Protein AF-A0A138AEH0-F1 (afdb_monomer_lite)

pLDDT: mean 82.96, std 14.95, range [43.56, 98.25]

Sequence (164 aa):
MAYVIQFERGGWLGKDKWWVGHYAPDGEWIVHSCNFSQEEAEDEVNLLNGGNAAAIRQQAQAQATDHLAAETARAAAAEREAANLAEQQRLLAEQAHRQERERAAWLAAQEADRRRAQEQAAEQLRLYPPTETKAVGGVAAWDGSIAFHLSNGEMVLLSVKEIS

Radius of gyration: 56.36 Å; chains: 1; bounding box: 140×30×114 Å

Secondary structure (DSSP, 8-state):
---EEEEE---TTPPPEEEEEEE-TTS-EEEEEEEE-HHHHHHHHHHHTTS-HHHHHHHHHHHHHHHHHHHHHHHHHHHHHHHHHHHHHHHHHHHHHHHHHHHHHHHHHHHHHHHHHHHHHHHHHHHS--S-------GGG--EEEEEEPTTS-EEEEEE----

Organism: NCBI:txid239498

Foldseek 3Di:
DQKDKDWDPQDPPGHIKIWIFDADPVRDTDTDDMRDDPVVNVQVSCVVRPVCPVVVVVVVVVVVVVVVVVVVVVVVVVVVVVVVVVVVVVVVVVVVVVVVVVVVVVVVVVVVVVVVVVVVVVVCCVVCPDPDPPPPDDPQPDQDWDWDQDPVRDIDTDTDDHDD

Structure (mmCIF, N/CA/C/O backbone):
data_AF-A0A138AEH0-F1
#
_entry.id   AF-A0A138AEH0-F1
#
loop_
_atom_site.group_PDB
_atom_site.id
_atom_site.type_symbol
_atom_site.label_atom_id
_atom_site.label_alt_id
_atom_site.label_comp_id
_atom_site.label_asym_id
_atom_site.label_entity_id
_atom_site.label_seq_id
_atom_site.pdbx_PDB_ins_code
_atom_site.Cartn_x
_atom_site.Cartn_y
_atom_site.Cartn_z
_atom_site.occupancy
_atom_site.B_iso_or_equiv
_atom_site.auth_seq_id
_atom_site.auth_comp_id
_atom_site.auth_asym_id
_atom_site.auth_atom_id
_atom_site.pdbx_PDB_model_num
ATOM 1 N N . MET A 1 1 ? 23.553 -8.774 -45.724 1.00 72.56 1 MET A N 1
ATOM 2 C CA . MET A 1 1 ? 24.998 -8.501 -45.879 1.00 72.56 1 MET A CA 1
ATOM 3 C C . MET A 1 1 ? 25.358 -7.485 -44.814 1.00 72.56 1 MET A C 1
ATOM 5 O O . MET A 1 1 ? 24.605 -6.532 -44.676 1.00 72.56 1 MET A O 1
ATOM 9 N N . ALA A 1 2 ? 26.389 -7.739 -44.008 1.00 85.00 2 ALA A N 1
ATOM 10 C CA . ALA A 1 2 ? 26.825 -6.809 -42.968 1.00 85.00 2 ALA A CA 1
ATOM 11 C C . ALA A 1 2 ? 27.986 -5.979 -43.514 1.00 85.00 2 ALA A C 1
ATOM 13 O O . ALA A 1 2 ? 28.978 -6.547 -43.975 1.00 85.00 2 ALA A O 1
ATOM 14 N N . TYR A 1 3 ? 27.838 -4.660 -43.483 1.00 89.69 3 TYR A N 1
ATOM 15 C CA . TYR A 1 3 ? 28.905 -3.737 -43.831 1.00 89.69 3 TYR A CA 1
ATOM 16 C C . TYR A 1 3 ? 29.876 -3.614 -42.660 1.00 89.69 3 TYR A C 1
ATOM 18 O O . TYR A 1 3 ? 29.471 -3.628 -41.496 1.00 89.69 3 TYR A O 1
ATOM 26 N N . VAL A 1 4 ? 31.162 -3.521 -42.967 1.00 89.94 4 VAL A N 1
ATOM 27 C CA . VAL A 1 4 ? 32.253 -3.387 -42.000 1.00 89.94 4 VAL A CA 1
ATOM 28 C C . VAL A 1 4 ? 33.264 -2.359 -42.500 1.00 89.94 4 VAL A C 1
ATOM 30 O O . VAL A 1 4 ? 33.242 -1.963 -43.667 1.00 89.94 4 VAL A O 1
ATOM 33 N N . ILE A 1 5 ? 34.139 -1.921 -41.597 1.00 92.38 5 ILE A N 1
ATOM 34 C CA . ILE A 1 5 ? 35.164 -0.917 -41.874 1.00 92.38 5 ILE A CA 1
ATOM 35 C C . ILE A 1 5 ? 36.510 -1.610 -42.094 1.00 92.38 5 ILE A C 1
ATOM 37 O O . ILE A 1 5 ? 36.895 -2.485 -41.316 1.00 92.38 5 ILE A O 1
ATOM 41 N N . GLN A 1 6 ? 37.249 -1.179 -43.113 1.00 92.00 6 GLN A N 1
ATOM 42 C CA . GLN A 1 6 ? 38.644 -1.541 -43.330 1.00 92.00 6 GLN A CA 1
ATOM 43 C C . GLN A 1 6 ? 39.535 -0.296 -43.277 1.00 92.00 6 GLN A C 1
ATOM 45 O O . GLN A 1 6 ? 39.216 0.750 -43.842 1.00 92.00 6 GLN A O 1
ATOM 50 N N . PHE A 1 7 ? 40.667 -0.422 -42.588 1.00 89.31 7 PHE A N 1
ATOM 51 C CA . PHE A 1 7 ? 41.670 0.629 -42.453 1.00 89.31 7 PHE A CA 1
ATOM 52 C C . PHE A 1 7 ? 42.827 0.400 -43.424 1.00 89.31 7 PHE A C 1
ATOM 54 O O . PHE A 1 7 ? 43.405 -0.688 -43.463 1.00 89.31 7 PHE A O 1
ATOM 61 N N . GLU A 1 8 ? 43.208 1.445 -44.151 1.00 84.94 8 GLU A N 1
ATOM 62 C CA . GLU A 1 8 ? 44.419 1.477 -44.961 1.00 84.94 8 GLU A CA 1
ATOM 63 C C . GLU A 1 8 ? 45.309 2.631 -44.494 1.00 84.94 8 GLU A C 1
ATOM 65 O O . GLU A 1 8 ? 44.936 3.807 -44.552 1.00 84.94 8 GLU A O 1
ATOM 70 N N . ARG A 1 9 ? 46.509 2.285 -44.023 1.00 79.69 9 ARG A N 1
ATOM 71 C CA . ARG A 1 9 ? 47.470 3.274 -43.541 1.00 79.69 9 ARG A CA 1
ATOM 72 C C . ARG A 1 9 ? 48.044 4.070 -44.709 1.00 79.69 9 ARG A C 1
ATOM 74 O O . ARG A 1 9 ? 48.557 3.493 -45.669 1.00 79.69 9 ARG A O 1
ATOM 81 N N . GLY A 1 10 ? 48.034 5.392 -44.589 1.00 75.88 10 GLY A N 1
ATOM 82 C CA . GLY A 1 10 ? 48.684 6.275 -45.544 1.00 75.88 10 GLY A CA 1
ATOM 83 C C . GLY A 1 10 ? 50.204 6.100 -45.518 1.00 75.88 10 GLY A C 1
ATOM 84 O O . GLY A 1 10 ? 50.820 5.997 -44.455 1.00 75.88 10 GLY A O 1
ATOM 85 N N . GLY A 1 11 ? 50.830 6.052 -46.697 1.00 75.62 11 GLY A N 1
ATOM 86 C CA . GLY A 1 11 ? 52.291 6.109 -46.821 1.00 75.62 11 GLY A CA 1
ATOM 87 C C . GLY A 1 11 ? 52.862 7.467 -46.384 1.00 75.62 11 GLY A C 1
ATOM 88 O O . GLY A 1 11 ? 52.133 8.354 -45.960 1.00 75.62 11 GLY A O 1
ATOM 89 N N . TRP A 1 12 ? 54.171 7.678 -46.554 1.00 65.06 12 TRP A N 1
ATOM 90 C CA . TRP A 1 12 ? 54.890 8.871 -46.058 1.00 65.06 12 TRP A CA 1
ATOM 91 C C . TRP A 1 12 ? 54.305 10.236 -46.498 1.00 65.06 12 TRP A C 1
ATOM 93 O O . TRP A 1 12 ? 54.517 11.240 -45.824 1.00 65.06 12 TRP A O 1
ATOM 103 N N . LEU A 1 13 ? 53.541 10.274 -47.597 1.00 61.31 13 LEU A N 1
ATOM 104 C CA . LEU A 1 13 ? 52.849 11.464 -48.121 1.00 61.31 13 LEU A CA 1
ATOM 105 C C . LEU A 1 13 ? 51.314 11.314 -48.169 1.00 61.31 13 LEU A C 1
ATOM 107 O O . LEU A 1 13 ? 50.621 12.206 -48.656 1.00 61.31 13 LEU A O 1
ATOM 111 N N . GLY A 1 14 ? 50.774 10.180 -47.719 1.00 68.25 14 GLY A N 1
ATOM 112 C CA . GLY A 1 14 ? 49.350 9.859 -47.782 1.00 68.25 14 GLY A CA 1
ATOM 113 C C . GLY A 1 14 ? 48.674 10.019 -46.425 1.00 68.25 14 GLY A C 1
ATOM 114 O O . GLY A 1 14 ? 49.263 9.716 -45.394 1.00 68.25 14 GLY A O 1
ATOM 115 N N . LYS A 1 15 ? 47.417 10.470 -46.425 1.00 75.00 15 LYS A N 1
ATOM 116 C CA . LYS A 1 15 ? 46.561 10.387 -45.236 1.00 75.00 15 LYS A CA 1
ATOM 117 C C . LYS A 1 15 ? 46.081 8.950 -45.050 1.00 75.00 15 LYS A C 1
ATOM 119 O O . LYS A 1 15 ? 45.919 8.233 -46.037 1.00 75.00 15 LYS A O 1
ATOM 124 N N . ASP A 1 16 ? 45.842 8.569 -43.802 1.00 83.31 16 ASP A N 1
ATOM 125 C CA . ASP A 1 16 ? 45.124 7.342 -43.472 1.00 83.31 16 ASP A CA 1
ATOM 126 C C . ASP A 1 16 ? 43.723 7.361 -44.090 1.00 83.31 16 ASP A C 1
ATOM 128 O O . ASP A 1 16 ? 43.088 8.417 -44.175 1.00 83.31 16 ASP A O 1
ATOM 132 N N . LYS A 1 17 ? 43.263 6.197 -44.551 1.00 83.62 17 LYS A N 1
ATOM 133 C CA . LYS A 1 17 ? 41.991 6.051 -45.257 1.00 83.62 17 LYS A CA 1
ATOM 134 C C . LYS A 1 17 ? 41.152 4.965 -44.617 1.00 83.62 17 LYS A C 1
ATOM 136 O O . LYS A 1 17 ? 41.625 3.850 -44.390 1.00 83.62 17 LYS A O 1
ATOM 141 N N . TRP A 1 18 ? 39.885 5.285 -44.409 1.00 89.31 18 TRP A N 1
ATOM 142 C CA . TRP A 1 18 ? 38.884 4.329 -43.976 1.00 89.31 18 TRP A CA 1
ATOM 143 C C . TRP A 1 18 ? 37.966 3.986 -45.149 1.00 89.31 18 TRP A C 1
ATOM 145 O O . TRP A 1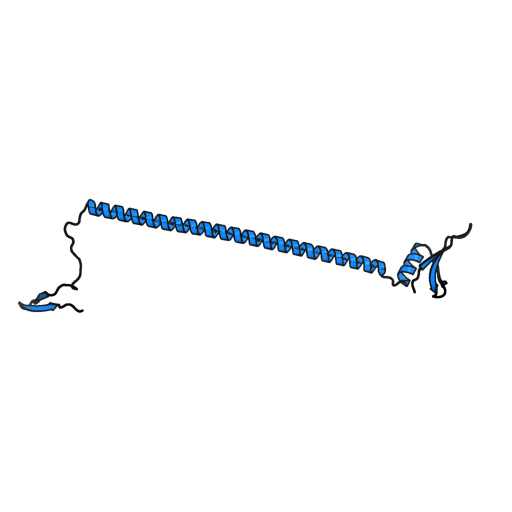 18 ? 37.571 4.852 -45.940 1.00 89.31 18 TRP A O 1
ATOM 155 N N . TRP A 1 19 ? 37.690 2.694 -45.285 1.00 91.12 19 TRP A N 1
ATOM 156 C CA . TRP A 1 19 ? 36.902 2.098 -46.355 1.00 91.12 19 TRP A CA 1
ATOM 157 C C . TRP A 1 19 ? 35.716 1.366 -45.742 1.00 91.12 19 TRP A C 1
ATOM 159 O O . TRP A 1 19 ? 35.868 0.676 -44.736 1.00 91.12 19 TRP A O 1
ATOM 169 N N . VAL A 1 20 ? 34.551 1.481 -46.367 1.00 91.69 20 VAL A N 1
ATOM 170 C CA . VAL A 1 20 ? 33.335 0.777 -45.963 1.00 91.69 20 VAL A CA 1
ATOM 171 C C . VAL A 1 20 ? 32.975 -0.214 -47.057 1.00 91.69 20 VAL A C 1
ATOM 173 O O . VAL A 1 20 ? 33.012 0.112 -48.244 1.00 91.69 20 VAL A O 1
ATOM 176 N N . GLY A 1 21 ? 32.650 -1.444 -46.679 1.00 93.19 21 GLY A N 1
ATOM 177 C CA . GLY A 1 21 ? 32.363 -2.515 -47.630 1.00 93.19 21 GLY A CA 1
ATOM 178 C C . GLY A 1 21 ? 31.826 -3.761 -46.947 1.00 93.19 21 GLY A C 1
ATOM 179 O O . GLY A 1 21 ? 31.522 -3.744 -45.756 1.00 93.19 21 GLY A O 1
ATOM 180 N N . HIS A 1 22 ? 31.683 -4.844 -47.698 1.00 93.25 22 HIS A N 1
ATOM 181 C CA . HIS A 1 22 ? 31.247 -6.135 -47.171 1.00 93.25 22 HIS A CA 1
ATOM 182 C C . HIS A 1 22 ? 31.981 -7.276 -47.875 1.00 93.25 22 HIS A C 1
ATOM 184 O O . HIS A 1 22 ? 32.510 -7.109 -48.971 1.00 93.25 22 HIS A O 1
ATOM 190 N N . TYR A 1 23 ? 31.983 -8.451 -47.250 1.00 92.75 23 TYR A N 1
ATOM 191 C CA . TYR A 1 23 ? 32.488 -9.667 -47.878 1.00 92.75 23 TYR A CA 1
ATOM 192 C C . TYR A 1 23 ? 31.368 -10.374 -48.640 1.00 92.75 23 TYR A C 1
ATOM 194 O O . TYR A 1 23 ? 30.282 -10.604 -48.093 1.00 92.75 23 TYR A O 1
ATOM 202 N N . ALA A 1 24 ? 31.635 -10.720 -49.895 1.00 91.12 24 ALA A N 1
ATOM 203 C CA . ALA A 1 24 ? 30.793 -11.619 -50.666 1.00 91.12 24 ALA A CA 1
ATOM 204 C C . ALA A 1 24 ? 30.870 -13.058 -50.109 1.00 91.12 24 ALA A C 1
ATOM 206 O O . ALA A 1 24 ? 31.777 -13.382 -49.337 1.00 91.12 24 ALA A O 1
ATOM 207 N N . PRO A 1 25 ? 29.914 -13.947 -50.449 1.00 89.12 25 PRO A N 1
ATOM 208 C CA . PRO A 1 25 ? 29.900 -15.325 -49.943 1.00 89.12 25 PRO A CA 1
ATOM 209 C C . PRO A 1 25 ? 31.145 -16.156 -50.295 1.00 89.12 25 PRO A C 1
ATOM 211 O O . PRO A 1 25 ? 31.425 -17.145 -49.624 1.00 89.12 25 PRO A O 1
ATOM 214 N N . ASP A 1 26 ? 31.874 -15.764 -51.338 1.00 93.50 26 ASP A N 1
ATOM 215 C CA . ASP A 1 26 ? 33.151 -16.341 -51.774 1.00 93.50 26 ASP A CA 1
ATOM 216 C C . ASP A 1 26 ? 34.372 -15.779 -51.017 1.00 93.50 26 ASP A C 1
ATOM 218 O O . ASP A 1 26 ? 35.491 -16.255 -51.209 1.00 93.50 26 ASP A O 1
ATOM 222 N N . GLY A 1 27 ? 34.160 -14.811 -50.122 1.00 88.69 27 GLY A N 1
ATOM 223 C CA . GLY A 1 27 ? 35.201 -14.158 -49.336 1.00 88.69 27 GLY A CA 1
ATOM 224 C C . GLY A 1 27 ? 35.858 -12.962 -50.025 1.00 88.69 27 GLY A C 1
ATOM 225 O O . GLY A 1 27 ? 36.771 -12.378 -49.440 1.00 88.69 27 GLY A O 1
ATOM 226 N N . GLU A 1 28 ? 35.414 -12.563 -51.222 1.00 93.44 28 GLU A N 1
ATOM 227 C CA . GLU A 1 28 ? 35.928 -11.360 -51.878 1.00 93.44 28 GLU A CA 1
ATOM 228 C C . GLU A 1 28 ? 35.452 -10.095 -51.146 1.00 93.44 28 GLU A C 1
ATOM 230 O O . GLU A 1 28 ? 34.286 -9.968 -50.759 1.00 93.44 28 GLU A O 1
ATOM 235 N N . TRP A 1 29 ? 36.371 -9.151 -50.929 1.00 90.81 29 TRP A N 1
ATOM 236 C CA . TRP A 1 29 ? 36.044 -7.850 -50.354 1.00 90.81 29 TRP A CA 1
ATOM 237 C C . TRP A 1 29 ? 35.454 -6.929 -51.420 1.00 90.81 29 TRP A C 1
ATOM 239 O O . TRP A 1 29 ? 36.129 -6.572 -52.386 1.00 90.81 29 TRP A O 1
ATOM 249 N N . ILE A 1 30 ? 34.214 -6.492 -51.206 1.00 91.56 30 ILE A N 1
ATOM 250 C CA . ILE A 1 30 ? 33.524 -5.550 -52.081 1.00 91.56 30 ILE A CA 1
ATOM 251 C C . ILE A 1 30 ? 33.460 -4.190 -51.392 1.00 91.56 30 ILE A C 1
ATOM 253 O O . ILE A 1 30 ? 32.783 -4.006 -50.376 1.00 91.56 30 ILE A O 1
ATOM 257 N N . VAL A 1 31 ? 34.151 -3.219 -51.987 1.00 91.50 31 VAL A N 1
ATOM 258 C CA . VAL A 1 31 ? 34.137 -1.823 -51.545 1.00 91.50 31 VAL A CA 1
ATOM 259 C C . VAL A 1 31 ? 32.778 -1.199 -51.849 1.00 91.50 31 VAL A C 1
ATOM 261 O O . VAL A 1 31 ? 32.295 -1.257 -52.979 1.00 91.50 31 VAL A O 1
ATOM 264 N N . HIS A 1 32 ? 32.191 -0.557 -50.844 1.00 88.56 32 HIS A N 1
ATOM 265 C CA . HIS A 1 32 ? 30.995 0.265 -50.984 1.00 88.56 32 HIS A CA 1
ATOM 266 C C . HIS A 1 32 ? 31.353 1.751 -51.122 1.00 88.56 32 HIS A C 1
ATOM 268 O O . HIS A 1 32 ? 30.886 2.419 -52.041 1.00 88.56 32 HIS A O 1
ATOM 274 N N . SER A 1 33 ? 32.228 2.257 -50.250 1.00 87.69 33 SER A N 1
ATOM 275 C CA . SER A 1 33 ? 32.658 3.662 -50.216 1.00 87.69 33 SER A CA 1
ATOM 276 C C . SER A 1 33 ? 34.064 3.799 -49.607 1.00 87.69 33 SER A C 1
ATOM 278 O O . SER A 1 33 ? 34.543 2.905 -48.903 1.00 87.69 33 SER A O 1
ATOM 280 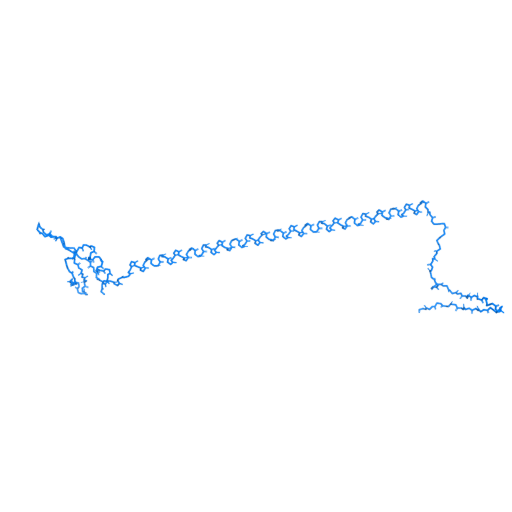N N . CYS A 1 34 ? 34.786 4.878 -49.939 1.00 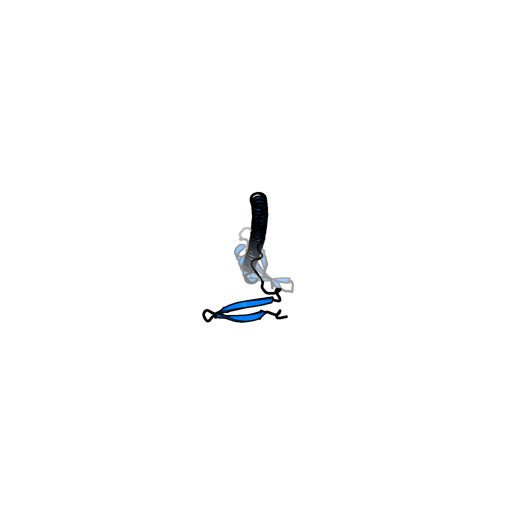85.38 34 CYS A N 1
ATOM 281 C CA . CYS A 1 34 ? 36.203 5.039 -49.587 1.00 85.38 34 CYS A CA 1
ATOM 282 C C . CYS A 1 34 ? 36.616 6.490 -49.298 1.00 85.38 34 CYS A C 1
ATOM 284 O O . CYS A 1 34 ? 35.954 7.436 -49.719 1.00 85.38 34 CYS A O 1
ATOM 286 N N . ASN A 1 35 ? 37.778 6.642 -48.646 1.00 81.81 35 ASN A N 1
ATOM 287 C CA . ASN A 1 35 ? 38.384 7.912 -48.216 1.00 81.81 35 ASN A CA 1
ATOM 288 C C . ASN A 1 35 ? 37.615 8.659 -47.113 1.00 81.81 35 ASN A C 1
ATOM 290 O O . ASN A 1 35 ? 37.664 9.888 -47.066 1.00 81.81 35 ASN A O 1
ATOM 294 N N . PHE A 1 36 ? 36.953 7.935 -46.214 1.00 82.56 36 PHE A N 1
ATOM 295 C CA . PHE A 1 36 ? 36.354 8.539 -45.028 1.00 82.56 36 PHE A CA 1
ATOM 296 C C . PHE A 1 36 ? 37.387 8.799 -43.932 1.00 82.56 36 PHE A C 1
ATOM 298 O O . PHE A 1 36 ? 38.430 8.135 -43.855 1.00 82.56 36 PHE A O 1
ATOM 305 N N . SER A 1 37 ? 37.069 9.750 -43.057 1.00 84.31 37 SER A N 1
ATOM 306 C CA . SER A 1 37 ? 37.586 9.741 -41.691 1.00 84.31 37 SER A CA 1
ATOM 307 C C . SER A 1 37 ? 37.021 8.545 -40.913 1.00 84.31 37 SER A C 1
ATOM 309 O O . SER A 1 37 ? 36.084 7.880 -41.349 1.00 84.31 37 SER A O 1
ATOM 311 N N . GLN A 1 38 ? 37.607 8.243 -39.755 1.00 82.56 38 GLN A N 1
ATOM 312 C CA . GLN A 1 38 ? 37.141 7.123 -38.938 1.00 82.56 38 GLN A CA 1
ATOM 313 C C . GLN A 1 38 ? 35.666 7.290 -38.531 1.00 82.56 38 GLN A C 1
ATOM 315 O O . GLN A 1 38 ? 34.883 6.362 -38.691 1.00 82.56 38 GLN A O 1
ATOM 320 N N . GLU A 1 39 ? 35.297 8.481 -38.055 1.00 82.38 39 GLU A N 1
ATOM 321 C CA . GLU A 1 39 ? 33.943 8.809 -37.588 1.00 82.38 39 GLU A CA 1
ATOM 322 C C . GLU A 1 39 ? 32.911 8.697 -38.722 1.00 82.38 39 GLU A C 1
ATOM 324 O O . GLU A 1 39 ? 31.893 8.030 -38.571 1.00 82.38 39 GLU A O 1
ATOM 329 N N . GLU A 1 40 ? 33.225 9.229 -39.908 1.00 83.81 40 GLU A N 1
ATOM 330 C CA . GLU A 1 40 ? 32.352 9.117 -41.086 1.00 83.81 40 GLU A CA 1
ATOM 331 C C . GLU A 1 40 ? 32.166 7.659 -41.544 1.00 83.81 40 GLU A C 1
ATOM 333 O O . GLU A 1 40 ? 31.072 7.275 -41.952 1.00 83.81 40 GLU A O 1
ATOM 338 N N . ALA A 1 41 ? 33.211 6.824 -41.467 1.00 85.75 41 ALA A N 1
ATOM 339 C CA . ALA A 1 41 ? 33.110 5.407 -41.818 1.00 85.75 41 ALA A CA 1
ATOM 340 C C . ALA A 1 41 ? 32.255 4.615 -40.813 1.00 85.75 41 ALA A C 1
ATOM 342 O O . ALA A 1 41 ? 31.541 3.688 -41.204 1.00 85.75 41 ALA A O 1
ATOM 343 N N . GLU A 1 42 ? 32.327 4.965 -39.526 1.00 85.06 42 GLU A N 1
ATOM 344 C CA . GLU A 1 42 ? 31.508 4.377 -38.461 1.00 85.06 42 GLU A CA 1
ATOM 345 C C . GLU A 1 42 ? 30.029 4.743 -38.618 1.00 85.06 42 GLU A C 1
ATOM 347 O O . GLU A 1 42 ? 29.171 3.856 -38.546 1.00 85.06 42 GLU A O 1
ATOM 352 N N . ASP A 1 43 ? 29.732 6.007 -38.919 1.00 82.12 43 ASP A N 1
ATOM 353 C CA . ASP A 1 43 ? 28.372 6.472 -39.188 1.00 82.12 43 ASP A CA 1
ATOM 354 C C . ASP A 1 43 ? 27.781 5.834 -40.451 1.00 82.12 43 ASP A C 1
ATOM 356 O O . ASP A 1 43 ? 26.636 5.373 -40.435 1.00 82.12 43 ASP A O 1
ATOM 360 N N . GLU A 1 44 ? 28.570 5.720 -41.521 1.00 85.69 44 GLU A N 1
ATOM 361 C CA . GLU A 1 44 ? 28.149 5.086 -42.772 1.00 85.69 44 GLU A CA 1
ATOM 362 C C . GLU A 1 44 ? 27.873 3.586 -42.577 1.00 85.69 44 GLU A C 1
ATOM 364 O O . GLU A 1 44 ? 26.846 3.072 -43.018 1.00 85.69 44 GLU A O 1
ATOM 369 N N . VAL A 1 45 ? 28.734 2.864 -41.848 1.00 86.69 45 VAL A N 1
ATOM 370 C CA . VAL A 1 45 ? 28.480 1.455 -41.502 1.00 86.69 45 VAL A CA 1
ATOM 371 C C . VAL A 1 45 ? 27.245 1.308 -40.620 1.00 86.69 45 VAL A C 1
ATOM 373 O O . VAL A 1 45 ? 26.466 0.373 -40.815 1.00 86.69 45 VAL A O 1
ATOM 376 N N . ASN A 1 46 ? 27.037 2.213 -39.663 1.00 83.12 46 ASN A N 1
ATOM 377 C CA . ASN A 1 46 ? 25.849 2.218 -38.817 1.00 83.12 46 ASN A CA 1
ATOM 378 C C . ASN A 1 46 ? 24.578 2.439 -39.654 1.00 83.12 46 ASN A C 1
ATOM 380 O O . ASN A 1 46 ? 23.611 1.692 -39.498 1.00 83.12 46 ASN A O 1
ATOM 384 N N . LEU A 1 47 ? 24.599 3.386 -40.597 1.00 82.25 47 LEU A N 1
ATOM 385 C CA . LEU A 1 47 ? 23.512 3.638 -41.543 1.00 82.25 47 LEU A CA 1
ATOM 386 C C . LEU A 1 47 ? 23.227 2.412 -42.423 1.00 82.25 47 LEU A C 1
ATOM 388 O O . LEU A 1 47 ? 22.092 1.930 -42.463 1.00 82.25 47 LEU A O 1
ATOM 392 N N . LEU A 1 48 ? 24.256 1.869 -43.079 1.00 83.06 48 LEU A N 1
ATOM 393 C CA . LEU A 1 48 ? 24.147 0.736 -44.004 1.00 83.06 48 LEU A CA 1
ATOM 394 C C . LEU A 1 48 ? 23.735 -0.569 -43.311 1.00 83.06 48 LEU A C 1
ATOM 396 O O . LEU A 1 48 ? 23.072 -1.411 -43.918 1.00 83.06 48 LEU A O 1
ATOM 400 N N . ASN A 1 49 ? 24.067 -0.724 -42.028 1.00 83.94 49 ASN A N 1
ATOM 401 C CA . ASN A 1 49 ? 23.611 -1.839 -41.198 1.00 83.94 49 ASN A CA 1
ATOM 402 C C . ASN A 1 49 ? 22.236 -1.600 -40.544 1.00 83.94 49 ASN A C 1
ATOM 404 O O . ASN A 1 49 ? 21.825 -2.380 -39.682 1.00 83.94 49 ASN A O 1
ATOM 408 N N . GLY A 1 50 ? 21.495 -0.568 -40.964 1.00 74.31 50 GLY A N 1
ATOM 409 C CA . GLY A 1 50 ? 20.098 -0.352 -40.574 1.00 74.31 50 GLY A CA 1
ATOM 410 C C . GLY A 1 50 ? 19.846 0.836 -39.641 1.00 74.31 50 GLY A C 1
ATOM 411 O O . GLY A 1 50 ? 18.745 0.951 -39.104 1.00 74.31 50 GLY A O 1
ATOM 412 N N . GLY A 1 51 ? 20.834 1.708 -39.428 1.00 69.75 51 GLY A N 1
ATOM 413 C CA . GLY A 1 51 ? 20.686 3.103 -38.989 1.00 69.75 51 GLY A CA 1
ATOM 414 C C . GLY A 1 51 ? 20.087 3.381 -37.609 1.00 69.75 51 GLY A C 1
ATOM 415 O O . GLY A 1 51 ? 19.953 4.540 -37.246 1.00 69.75 51 GLY A O 1
ATOM 416 N N . ASN A 1 52 ? 19.725 2.368 -36.819 1.00 68.75 52 ASN A N 1
ATOM 417 C CA . ASN A 1 52 ? 18.957 2.569 -35.583 1.00 68.75 52 ASN A CA 1
ATOM 418 C C . ASN A 1 52 ? 19.438 1.728 -34.395 1.00 68.75 52 ASN A C 1
ATOM 420 O O . ASN A 1 52 ? 18.815 1.755 -33.339 1.00 68.75 52 ASN A O 1
ATOM 424 N N . ALA A 1 53 ? 20.547 0.993 -34.501 1.00 70.75 53 ALA A N 1
ATOM 425 C CA . ALA A 1 53 ? 20.983 0.100 -33.421 1.00 70.75 53 ALA A CA 1
ATOM 426 C C . ALA A 1 53 ? 21.337 0.852 -32.120 1.00 70.75 53 ALA A C 1
ATOM 428 O O . ALA A 1 53 ? 21.106 0.351 -31.018 1.00 70.75 53 ALA A O 1
ATOM 429 N N . ALA A 1 54 ? 21.900 2.059 -32.221 1.00 70.88 54 ALA A N 1
ATOM 430 C CA . ALA A 1 54 ? 22.156 2.913 -31.061 1.00 70.88 54 ALA A CA 1
ATOM 431 C C . ALA A 1 54 ? 20.856 3.507 -30.488 1.00 70.88 54 ALA A C 1
ATOM 433 O O . ALA A 1 54 ? 20.616 3.394 -29.286 1.00 70.88 54 ALA A O 1
ATOM 434 N N . ALA A 1 55 ? 19.986 4.046 -31.347 1.00 73.94 55 ALA A N 1
ATOM 435 C CA . ALA A 1 55 ? 18.703 4.632 -30.953 1.00 73.94 55 ALA A CA 1
ATOM 436 C C . ALA A 1 55 ? 17.753 3.601 -30.313 1.00 73.94 55 ALA A C 1
ATOM 438 O O . ALA A 1 55 ? 17.171 3.866 -29.265 1.00 73.94 55 ALA A O 1
ATOM 439 N N . ILE A 1 56 ? 17.665 2.389 -30.871 1.00 81.31 56 ILE A N 1
ATOM 440 C CA . ILE A 1 56 ? 16.863 1.281 -30.328 1.00 81.31 56 ILE A CA 1
ATOM 441 C C . ILE A 1 56 ? 17.381 0.862 -28.951 1.00 81.31 56 ILE A C 1
ATOM 443 O O . ILE A 1 56 ? 16.587 0.633 -28.043 1.00 81.31 56 ILE A O 1
ATOM 447 N N . ARG A 1 57 ? 18.706 0.786 -28.762 1.00 81.25 57 ARG A N 1
ATOM 448 C CA . ARG A 1 57 ? 19.291 0.466 -27.451 1.00 81.25 57 ARG A CA 1
ATOM 449 C C . ARG A 1 57 ? 18.970 1.536 -26.413 1.00 81.25 57 ARG A C 1
ATOM 451 O O . ARG A 1 57 ? 18.571 1.186 -25.308 1.00 81.25 57 ARG A O 1
ATOM 458 N N . GLN A 1 58 ? 19.095 2.812 -26.771 1.00 79.88 58 GLN A N 1
ATOM 459 C CA . GLN A 1 58 ? 18.733 3.920 -25.883 1.00 79.88 58 GLN A CA 1
ATOM 460 C C . GLN A 1 58 ? 17.239 3.902 -25.539 1.00 79.88 58 GLN A C 1
ATOM 462 O O . GLN A 1 58 ? 16.874 4.040 -24.374 1.00 79.88 58 GLN A O 1
ATOM 467 N N . GLN A 1 59 ? 16.374 3.654 -26.523 1.00 86.19 59 GLN A N 1
ATOM 468 C CA . GLN A 1 59 ? 14.933 3.554 -26.305 1.00 86.19 59 GLN A CA 1
ATOM 469 C C . GLN A 1 59 ? 14.566 2.361 -25.410 1.00 86.19 59 GLN A C 1
ATOM 471 O O . GLN A 1 59 ? 13.760 2.512 -24.496 1.00 86.19 59 GLN A O 1
ATOM 476 N N . ALA A 1 60 ? 15.172 1.192 -25.627 1.00 88.50 60 ALA A N 1
ATOM 477 C CA . ALA A 1 60 ? 14.942 0.012 -24.796 1.00 88.50 60 ALA A CA 1
ATOM 478 C C . ALA A 1 60 ? 15.415 0.230 -23.350 1.00 88.50 60 ALA A C 1
ATOM 480 O O . ALA A 1 60 ? 14.741 -0.190 -22.412 1.00 88.50 60 ALA A O 1
ATOM 481 N N . GLN A 1 61 ? 16.544 0.921 -23.161 1.00 91.31 61 GLN A N 1
ATOM 482 C CA . GLN A 1 61 ? 17.024 1.306 -21.833 1.00 91.31 61 GLN A CA 1
ATOM 483 C C . GLN A 1 61 ? 16.050 2.262 -21.140 1.00 91.31 61 GLN A C 1
ATOM 485 O O . GLN A 1 61 ? 15.691 2.006 -19.995 1.00 91.31 61 GLN A O 1
ATOM 490 N N . ALA A 1 62 ? 15.572 3.297 -21.838 1.00 92.25 62 ALA A N 1
ATOM 491 C CA . ALA A 1 62 ? 14.589 4.234 -21.295 1.00 92.25 62 ALA A CA 1
ATOM 492 C C . ALA A 1 62 ? 13.281 3.527 -20.896 1.00 92.25 62 ALA A C 1
ATOM 494 O O . ALA A 1 62 ? 12.773 3.714 -19.793 1.00 92.25 62 ALA A O 1
ATOM 495 N N . GLN A 1 63 ? 12.775 2.629 -21.745 1.00 94.06 63 GLN A N 1
ATOM 496 C CA . GLN A 1 63 ? 11.584 1.837 -21.431 1.00 94.06 63 GLN A CA 1
ATOM 497 C C . GLN A 1 63 ? 11.794 0.920 -20.220 1.00 94.06 63 GLN A C 1
ATOM 499 O O . GLN A 1 63 ? 10.899 0.797 -19.385 1.00 94.06 63 GLN A O 1
ATOM 504 N N . ALA A 1 64 ? 12.967 0.294 -20.096 1.00 93.88 64 ALA A N 1
ATOM 505 C CA . ALA A 1 64 ? 13.289 -0.545 -18.947 1.00 93.88 64 ALA A CA 1
ATOM 506 C C . ALA A 1 64 ? 13.373 0.273 -17.649 1.00 93.88 64 ALA A C 1
ATOM 508 O O . ALA A 1 64 ? 12.859 -0.165 -16.618 1.00 93.88 64 ALA A O 1
ATOM 509 N N . THR A 1 65 ? 13.974 1.468 -17.691 1.00 94.75 65 THR A N 1
ATOM 510 C CA . THR A 1 65 ? 14.034 2.357 -16.523 1.00 94.75 65 THR A CA 1
ATOM 511 C C . THR A 1 65 ? 12.656 2.865 -16.125 1.00 94.75 65 THR A C 1
ATOM 513 O O . THR A 1 65 ? 12.336 2.862 -14.938 1.00 94.75 65 THR A O 1
ATOM 516 N N . ASP A 1 66 ? 11.815 3.225 -17.095 1.00 94.44 66 ASP A N 1
ATOM 517 C CA . ASP A 1 66 ? 10.449 3.686 -16.841 1.00 94.44 66 ASP A CA 1
ATOM 518 C C . ASP A 1 66 ? 9.585 2.569 -16.249 1.00 94.44 66 ASP A C 1
ATOM 520 O O . ASP A 1 66 ? 8.828 2.794 -15.302 1.00 94.44 66 ASP A O 1
ATOM 524 N N . HIS A 1 67 ? 9.732 1.341 -16.756 1.00 93.75 67 HIS A N 1
ATOM 525 C CA . HIS A 1 67 ? 9.028 0.179 -16.221 1.00 93.75 67 HIS A CA 1
ATOM 526 C C . HIS A 1 67 ? 9.435 -0.104 -14.773 1.00 93.75 67 HIS A C 1
ATOM 528 O O . HIS A 1 67 ? 8.572 -0.260 -13.909 1.00 93.75 67 HIS A O 1
ATOM 534 N N . LEU A 1 68 ? 10.739 -0.096 -14.483 1.00 95.69 68 LEU A N 1
ATOM 535 C CA . LEU A 1 68 ? 11.251 -0.298 -13.128 1.00 95.69 68 LEU A CA 1
ATOM 536 C C . LEU A 1 68 ? 10.784 0.812 -12.172 1.00 95.69 68 LEU A C 1
ATOM 538 O O . LEU A 1 68 ? 10.395 0.541 -11.034 1.00 95.69 68 LEU A O 1
ATOM 542 N N . ALA A 1 69 ? 10.777 2.067 -12.625 1.00 96.00 69 ALA A N 1
ATOM 543 C CA . ALA A 1 69 ? 10.264 3.192 -11.848 1.00 96.00 69 ALA A CA 1
ATOM 544 C C . ALA A 1 69 ? 8.760 3.041 -11.556 1.00 96.00 69 ALA A C 1
ATOM 546 O O . ALA A 1 69 ? 8.311 3.287 -10.436 1.00 96.00 69 ALA A O 1
ATOM 547 N N . ALA A 1 70 ? 7.976 2.576 -12.530 1.00 96.62 70 ALA A N 1
ATOM 548 C CA . ALA A 1 70 ? 6.550 2.332 -12.345 1.00 96.62 70 ALA A CA 1
ATOM 549 C C . ALA A 1 70 ? 6.278 1.166 -11.380 1.00 96.62 70 ALA A C 1
ATOM 551 O O . ALA A 1 70 ? 5.392 1.265 -10.530 1.00 96.62 70 ALA A O 1
ATOM 552 N N . GLU A 1 71 ? 7.033 0.070 -11.477 1.00 95.75 71 GLU A N 1
ATOM 553 C CA . GLU A 1 71 ? 6.902 -1.077 -10.571 1.00 95.75 71 GLU A CA 1
ATOM 554 C C . GLU A 1 71 ? 7.277 -0.721 -9.133 1.00 95.75 71 GLU A C 1
ATOM 556 O O . GLU A 1 71 ? 6.527 -1.032 -8.207 1.00 95.75 71 GLU A O 1
ATOM 561 N N . THR A 1 72 ? 8.387 -0.007 -8.940 1.00 96.81 72 THR A N 1
ATOM 562 C CA . THR A 1 72 ? 8.811 0.448 -7.606 1.00 96.81 72 THR A CA 1
ATOM 563 C C . THR A 1 72 ? 7.809 1.430 -7.000 1.00 96.81 72 THR A C 1
ATOM 565 O O . THR A 1 72 ? 7.479 1.315 -5.819 1.00 96.81 72 THR A O 1
ATOM 568 N N . ALA A 1 73 ? 7.241 2.339 -7.801 1.00 96.31 73 ALA A N 1
ATOM 569 C CA . ALA A 1 73 ? 6.182 3.238 -7.349 1.00 96.31 73 ALA A CA 1
ATOM 570 C C . ALA A 1 73 ? 4.900 2.485 -6.950 1.00 96.31 73 ALA A C 1
ATOM 572 O O . ALA A 1 73 ? 4.288 2.816 -5.933 1.00 96.31 73 ALA A O 1
ATOM 573 N N . ARG A 1 74 ? 4.505 1.449 -7.706 1.00 96.31 74 ARG A N 1
ATOM 574 C CA . ARG A 1 74 ? 3.352 0.594 -7.368 1.00 96.31 74 ARG A CA 1
ATOM 575 C C . ARG A 1 74 ? 3.581 -0.194 -6.082 1.00 96.31 74 ARG A C 1
ATOM 577 O O . ARG A 1 74 ? 2.685 -0.231 -5.244 1.00 96.31 74 ARG A O 1
ATOM 584 N N . ALA A 1 75 ? 4.766 -0.777 -5.904 1.00 96.75 75 ALA A N 1
ATOM 585 C CA . ALA A 1 75 ? 5.124 -1.482 -4.676 1.00 96.75 75 ALA A CA 1
ATOM 586 C C . ALA A 1 75 ? 5.077 -0.542 -3.460 1.00 96.75 75 ALA A C 1
ATOM 588 O O . ALA A 1 75 ? 4.415 -0.847 -2.471 1.00 96.75 75 ALA A O 1
ATOM 589 N N . ALA A 1 76 ? 5.669 0.651 -3.572 1.00 96.56 76 ALA A N 1
ATOM 590 C CA . ALA A 1 76 ? 5.642 1.647 -2.504 1.00 96.56 76 ALA A CA 1
ATOM 591 C C . ALA A 1 76 ? 4.218 2.140 -2.179 1.00 96.56 76 ALA A C 1
ATOM 593 O O . ALA A 1 76 ? 3.906 2.413 -1.019 1.00 96.56 76 ALA A O 1
ATOM 594 N N . ALA A 1 77 ? 3.340 2.263 -3.180 1.00 97.00 77 ALA A N 1
ATOM 595 C CA . ALA A 1 77 ? 1.936 2.605 -2.959 1.00 97.00 77 ALA A CA 1
ATOM 596 C C . ALA A 1 77 ? 1.192 1.485 -2.213 1.00 97.00 77 ALA A C 1
ATOM 598 O O . ALA A 1 77 ? 0.525 1.763 -1.217 1.00 97.00 77 ALA A O 1
ATOM 599 N N . ALA A 1 78 ? 1.376 0.229 -2.629 1.00 96.50 78 ALA A N 1
ATOM 600 C CA . ALA A 1 78 ? 0.765 -0.928 -1.979 1.00 96.50 78 ALA A CA 1
ATOM 601 C C . ALA A 1 78 ? 1.217 -1.082 -0.515 1.00 96.50 78 ALA A C 1
ATOM 603 O O . ALA A 1 78 ? 0.398 -1.351 0.362 1.00 96.50 78 ALA A O 1
ATOM 604 N N . GLU A 1 79 ? 2.501 -0.853 -0.224 1.00 96.69 79 GLU A N 1
ATOM 605 C CA . GLU A 1 79 ? 3.022 -0.866 1.149 1.00 96.69 79 GLU A CA 1
ATOM 606 C C . GLU A 1 79 ? 2.387 0.225 2.020 1.00 96.69 79 GLU A C 1
ATOM 608 O O . GLU A 1 79 ? 2.012 -0.033 3.166 1.00 96.69 79 GLU A O 1
ATOM 613 N N . ARG A 1 80 ? 2.214 1.437 1.479 1.00 97.00 80 ARG A N 1
ATOM 614 C CA . ARG A 1 80 ? 1.544 2.538 2.190 1.00 97.00 80 ARG A CA 1
ATOM 615 C C . ARG A 1 80 ? 0.077 2.229 2.463 1.00 97.00 80 ARG A C 1
ATOM 617 O O . ARG A 1 80 ? -0.400 2.487 3.563 1.00 97.00 80 ARG A O 1
ATOM 624 N N . GLU A 1 81 ? -0.634 1.667 1.491 1.00 97.31 81 GLU A N 1
ATOM 625 C CA . GLU A 1 81 ? -2.027 1.250 1.671 1.00 97.31 81 GLU A CA 1
ATOM 626 C C . GLU A 1 81 ? -2.153 0.160 2.740 1.00 97.31 81 GLU A C 1
ATOM 628 O O . GLU A 1 81 ? -3.001 0.268 3.628 1.00 97.31 81 GLU A O 1
ATOM 633 N N . ALA A 1 82 ? -1.269 -0.840 2.722 1.00 96.75 82 ALA A N 1
ATOM 634 C CA . ALA A 1 82 ? -1.234 -1.887 3.738 1.00 96.75 82 ALA A CA 1
ATOM 635 C C . ALA A 1 82 ? -0.955 -1.323 5.143 1.00 96.75 82 ALA A C 1
ATOM 637 O O . ALA A 1 82 ? -1.629 -1.703 6.103 1.00 96.75 82 ALA A O 1
ATOM 638 N N . ALA A 1 83 ? -0.011 -0.385 5.268 1.00 97.50 83 ALA A N 1
ATOM 639 C CA . ALA A 1 83 ? 0.286 0.286 6.533 1.00 97.50 83 ALA A CA 1
ATOM 640 C C . ALA A 1 83 ? -0.913 1.098 7.052 1.00 97.50 83 ALA A C 1
ATOM 642 O O . ALA A 1 83 ? -1.270 0.987 8.226 1.00 97.50 83 ALA A O 1
ATOM 643 N N . ASN A 1 84 ? -1.583 1.845 6.171 1.00 97.62 84 ASN A N 1
ATOM 644 C CA . ASN A 1 84 ? -2.771 2.624 6.520 1.00 97.62 84 ASN A CA 1
ATOM 645 C C . ASN A 1 84 ? -3.923 1.724 6.994 1.00 97.62 84 ASN A C 1
ATOM 647 O O . ASN A 1 84 ? -4.581 2.031 7.988 1.00 97.62 84 ASN A O 1
ATOM 651 N N . LEU A 1 85 ? -4.153 0.592 6.319 1.00 97.69 85 LEU A N 1
ATOM 652 C CA . LEU A 1 85 ? -5.172 -0.380 6.723 1.00 97.69 85 LEU A CA 1
ATOM 653 C C . LEU A 1 85 ? -4.851 -1.009 8.083 1.00 97.69 85 LEU A C 1
ATOM 655 O O . LEU A 1 85 ? -5.746 -1.148 8.918 1.00 97.69 85 LEU A O 1
ATOM 659 N N . ALA A 1 86 ? -3.587 -1.355 8.333 1.00 97.44 86 ALA A N 1
ATOM 660 C CA . ALA A 1 86 ? -3.158 -1.896 9.621 1.00 97.44 86 ALA A CA 1
ATOM 661 C C . ALA A 1 86 ? -3.357 -0.882 10.762 1.00 97.44 86 ALA A C 1
ATOM 663 O O . ALA A 1 86 ? -3.855 -1.236 11.834 1.00 97.44 86 ALA A O 1
ATOM 664 N N . GLU A 1 87 ? -3.030 0.392 10.531 1.00 97.75 87 GLU A N 1
ATOM 665 C CA . GLU A 1 87 ? -3.267 1.455 11.508 1.00 97.75 87 GLU A CA 1
ATOM 666 C C . GLU A 1 87 ? -4.764 1.666 11.767 1.00 97.75 87 GLU A C 1
ATOM 668 O O . GLU A 1 87 ? -5.186 1.743 12.924 1.00 97.75 87 GLU A O 1
ATOM 673 N N . GLN A 1 88 ? -5.583 1.676 10.713 1.00 97.69 88 GLN A N 1
ATOM 674 C CA . GLN A 1 88 ? -7.034 1.792 10.838 1.00 97.69 88 GLN A CA 1
ATOM 675 C C . GLN A 1 88 ? -7.624 0.641 11.664 1.00 97.69 88 GLN A C 1
ATOM 677 O O . GLN A 1 88 ? -8.444 0.878 12.552 1.00 97.69 88 GLN A O 1
ATOM 682 N N . GLN A 1 89 ? -7.183 -0.597 11.428 1.00 97.56 89 GLN A N 1
ATOM 683 C CA . GLN A 1 89 ? -7.616 -1.759 12.209 1.00 97.56 89 GLN A CA 1
ATOM 684 C C . GLN A 1 89 ? -7.223 -1.640 13.683 1.00 97.56 89 GLN A C 1
ATOM 686 O O . GLN A 1 89 ? -8.044 -1.923 14.558 1.00 97.56 89 GLN A O 1
ATOM 691 N N . ARG A 1 90 ? -6.003 -1.169 13.977 1.00 97.44 90 ARG A N 1
ATOM 692 C CA . ARG A 1 90 ? -5.559 -0.934 15.357 1.00 97.44 90 ARG A CA 1
ATOM 693 C C . ARG A 1 90 ? -6.436 0.105 16.053 1.00 97.44 90 ARG A C 1
ATOM 695 O O . ARG A 1 90 ? -6.894 -0.138 17.166 1.00 97.44 90 ARG A O 1
ATOM 702 N N . LEU A 1 91 ? -6.705 1.233 15.396 1.00 98.25 91 LEU A N 1
ATOM 703 C CA . LEU A 1 91 ? -7.549 2.293 15.953 1.00 98.25 91 LEU A CA 1
ATOM 704 C C . LEU A 1 91 ? -8.971 1.797 16.235 1.00 98.25 91 LEU A 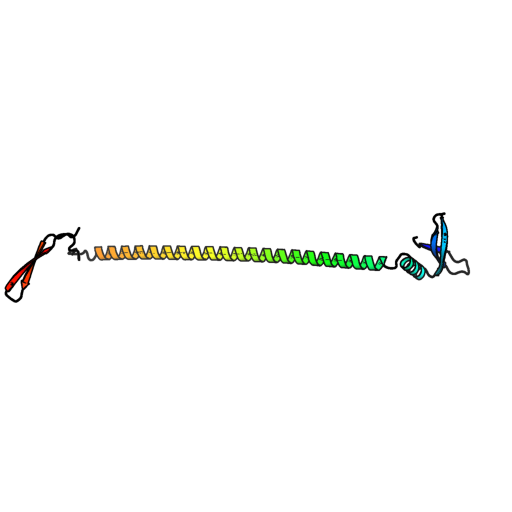C 1
ATOM 706 O O . LEU A 1 91 ? -9.519 2.091 17.296 1.00 98.25 91 LEU A O 1
ATOM 710 N N . LEU A 1 92 ? -9.554 1.010 15.328 1.00 98.06 92 LEU A N 1
ATOM 711 C CA . LEU A 1 92 ? -10.874 0.409 15.535 1.00 98.06 92 LEU A CA 1
ATOM 712 C C . LEU A 1 92 ? -10.879 -0.569 16.716 1.00 98.06 92 LEU A C 1
ATOM 714 O O . LEU A 1 92 ? -11.795 -0.527 17.536 1.00 98.06 92 LEU A O 1
ATOM 718 N N . ALA A 1 93 ? -9.849 -1.407 16.847 1.00 97.19 93 ALA A N 1
ATOM 719 C CA . ALA A 1 93 ? -9.719 -2.325 17.976 1.00 97.19 93 ALA A CA 1
ATOM 720 C C . ALA A 1 93 ? -9.570 -1.577 19.312 1.00 97.19 93 ALA A C 1
ATOM 722 O O . ALA A 1 93 ? -10.222 -1.922 20.298 1.00 97.19 93 ALA A O 1
ATOM 723 N N . GLU A 1 94 ? -8.765 -0.512 19.348 1.00 97.56 94 GLU A N 1
ATOM 724 C CA . GLU A 1 94 ? -8.620 0.337 20.533 1.00 97.56 94 GLU A CA 1
ATOM 725 C C . GLU A 1 94 ? -9.933 1.030 20.911 1.00 97.56 94 GLU A C 1
ATOM 727 O O . GLU A 1 94 ? -10.275 1.097 22.094 1.00 97.56 94 GLU A O 1
ATOM 732 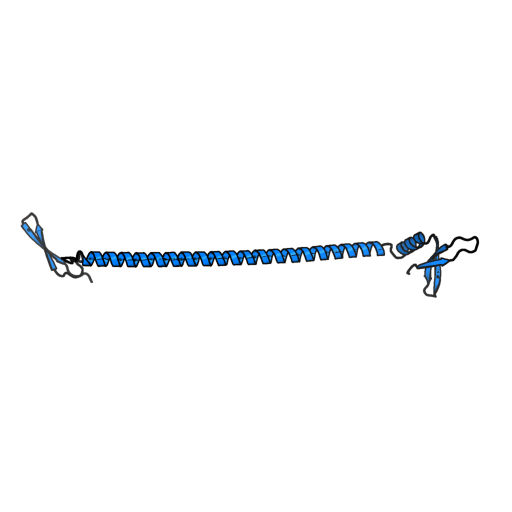N N . GLN A 1 95 ? -10.687 1.527 19.927 1.00 97.50 95 GLN A N 1
ATOM 733 C CA . GLN A 1 95 ? -12.004 2.121 20.157 1.00 97.50 95 GLN A CA 1
ATOM 734 C C . GLN A 1 95 ? -12.997 1.096 20.705 1.00 97.50 95 GLN A C 1
ATOM 736 O O . GLN A 1 95 ? -13.683 1.392 21.682 1.00 97.50 95 GLN A O 1
ATOM 741 N N . ALA A 1 96 ? -13.038 -0.109 20.132 1.00 97.62 96 ALA A N 1
ATOM 742 C CA . ALA A 1 96 ? -13.910 -1.180 20.605 1.00 97.62 96 ALA A CA 1
ATOM 743 C C . ALA A 1 96 ? -13.591 -1.553 22.061 1.00 97.62 96 ALA A C 1
ATOM 745 O O . ALA A 1 96 ? -14.494 -1.628 22.892 1.00 97.62 96 ALA A O 1
ATOM 746 N N . HIS A 1 97 ? -12.304 -1.676 22.401 1.00 97.06 97 HIS A N 1
ATOM 747 C CA . HIS A 1 97 ? -11.866 -1.965 23.769 1.00 97.06 97 HIS A CA 1
ATOM 748 C C . HIS A 1 97 ? -12.236 -0.852 24.757 1.00 97.06 97 HIS A C 1
ATOM 750 O O . HIS A 1 97 ? -12.635 -1.120 25.892 1.00 97.06 97 HIS A O 1
ATOM 756 N N . ARG A 1 98 ? -12.133 0.418 24.343 1.00 97.56 98 ARG A N 1
ATOM 757 C CA . ARG A 1 98 ? -12.577 1.553 25.170 1.00 97.56 98 ARG A CA 1
ATOM 758 C C . ARG A 1 98 ? -14.083 1.516 25.403 1.00 97.56 98 ARG A C 1
ATOM 760 O O . ARG A 1 98 ? -14.503 1.611 26.552 1.00 97.56 98 ARG A O 1
ATOM 767 N N . GLN A 1 99 ? -14.875 1.303 24.354 1.00 97.50 99 GLN A N 1
ATOM 768 C CA . GLN A 1 99 ? -16.332 1.201 24.467 1.00 97.50 99 GLN A CA 1
ATOM 769 C C . GLN A 1 99 ? -16.755 0.028 25.356 1.00 97.50 99 GLN A C 1
ATOM 771 O O . GLN A 1 99 ? -17.673 0.163 26.163 1.00 97.50 99 GLN A O 1
ATOM 776 N N . GLU A 1 100 ? -16.075 -1.114 25.255 1.00 97.94 100 GLU A N 1
ATOM 777 C CA . GLU A 1 100 ? -16.348 -2.267 26.109 1.00 97.94 100 GLU A CA 1
ATOM 778 C C . GLU A 1 100 ? -16.054 -1.958 27.582 1.00 97.94 100 GLU A C 1
ATOM 780 O O . GLU A 1 100 ? -16.879 -2.247 28.452 1.00 97.94 100 GLU A O 1
ATOM 785 N N . ARG A 1 101 ? -14.931 -1.289 27.869 1.00 98.06 101 ARG A N 1
ATOM 786 C CA . ARG A 1 101 ? -14.595 -0.832 29.226 1.00 98.06 101 ARG A CA 1
ATOM 787 C C . ARG A 1 101 ? -15.600 0.173 29.772 1.00 98.06 101 ARG A C 1
ATOM 789 O O . ARG A 1 101 ? -16.005 0.049 30.925 1.00 98.06 101 ARG A O 1
ATOM 796 N N . GLU A 1 102 ? -16.014 1.144 28.967 1.00 97.81 102 GLU A N 1
ATOM 797 C CA . GLU A 1 102 ? -17.028 2.131 29.349 1.00 97.81 102 GLU A CA 1
ATOM 798 C C . GLU A 1 102 ? -18.372 1.459 29.638 1.00 97.81 102 GLU A C 1
ATOM 800 O O . GLU A 1 102 ? -18.996 1.729 30.666 1.00 97.81 102 GLU 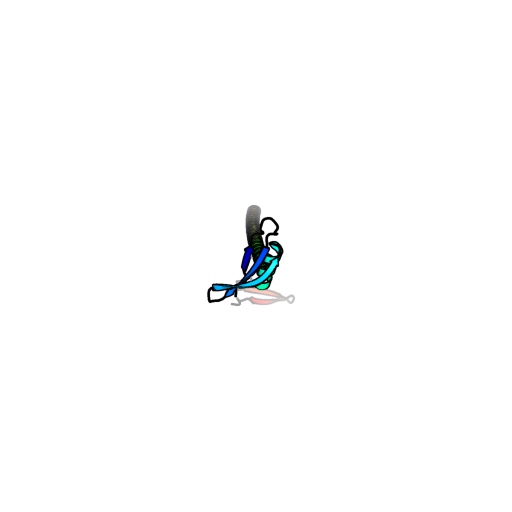A O 1
ATOM 805 N N . ARG A 1 103 ? -18.788 0.514 28.787 1.00 97.75 103 ARG A N 1
ATOM 806 C CA . ARG A 1 103 ? -20.011 -0.267 28.990 1.00 97.75 103 ARG A CA 1
ATOM 807 C C . ARG A 1 103 ? -19.940 -1.108 30.263 1.00 97.75 103 ARG A C 1
ATOM 809 O O . ARG A 1 103 ? -20.908 -1.139 31.020 1.00 97.75 103 ARG A O 1
ATOM 816 N N . ALA A 1 104 ? -18.813 -1.771 30.514 1.00 97.75 104 ALA A N 1
ATOM 817 C CA . ALA A 1 104 ? -18.606 -2.552 31.729 1.00 97.75 104 ALA A CA 1
ATOM 818 C C . ALA A 1 104 ? -18.644 -1.665 32.985 1.00 97.75 104 ALA A C 1
ATOM 820 O O . ALA A 1 104 ? -19.306 -2.014 33.961 1.00 97.75 104 ALA A O 1
ATOM 821 N N . ALA A 1 105 ? -18.001 -0.494 32.943 1.00 97.75 105 ALA A N 1
ATOM 822 C CA . ALA A 1 105 ? -18.028 0.474 34.036 1.00 97.75 105 ALA A CA 1
ATOM 823 C C . ALA A 1 105 ? -19.448 0.996 34.303 1.00 97.75 105 ALA A C 1
ATOM 825 O O . ALA A 1 105 ? -19.864 1.087 35.457 1.00 97.75 105 ALA A O 1
ATOM 826 N N . TRP A 1 106 ? -20.215 1.279 33.248 1.00 96.56 106 TRP A N 1
ATOM 827 C CA . TRP A 1 106 ? -21.606 1.713 33.367 1.00 96.56 106 TRP A CA 1
ATOM 828 C C . TRP A 1 106 ? -22.498 0.638 34.003 1.00 96.56 106 TRP A C 1
ATOM 830 O O . TRP A 1 106 ? -23.264 0.935 34.920 1.00 96.56 106 TRP A O 1
ATOM 840 N N . LEU A 1 107 ? -22.361 -0.622 33.575 1.00 97.69 107 LEU A N 1
ATOM 841 C CA . LEU A 1 107 ? -23.101 -1.745 34.161 1.00 97.69 107 LEU A CA 1
ATOM 842 C C . LEU A 1 107 ? -22.746 -1.951 35.640 1.00 97.69 107 LEU A C 1
ATOM 844 O O . LEU A 1 107 ? -23.642 -2.127 36.465 1.00 97.69 107 LEU A O 1
ATOM 848 N N . ALA A 1 108 ? -21.459 -1.872 35.987 1.00 97.31 108 ALA A N 1
ATOM 849 C CA . ALA A 1 108 ? -21.003 -1.984 37.370 1.00 97.31 108 ALA A CA 1
ATOM 850 C C . ALA A 1 108 ? -21.545 -0.845 38.252 1.00 97.31 108 ALA A C 1
ATOM 852 O O . ALA A 1 108 ? -21.986 -1.092 39.375 1.00 97.31 108 ALA A O 1
ATOM 853 N N . ALA A 1 109 ? -21.568 0.390 37.739 1.00 96.56 109 ALA A N 1
ATOM 854 C CA . ALA A 1 109 ? -22.149 1.533 38.440 1.00 96.56 109 ALA A CA 1
ATOM 855 C C . ALA A 1 109 ? -23.656 1.348 38.677 1.00 96.56 109 ALA A C 1
ATOM 857 O O . ALA A 1 109 ? -24.132 1.545 39.793 1.00 96.56 109 ALA A O 1
ATOM 858 N N . GLN A 1 110 ? -24.394 0.884 37.663 1.00 97.25 110 GLN A N 1
ATOM 859 C CA . GLN A 1 110 ? -25.827 0.611 37.788 1.00 97.25 110 GLN A CA 1
ATOM 860 C C . GLN A 1 110 ? -26.118 -0.473 38.838 1.00 97.25 110 GLN A C 1
ATOM 862 O O . GLN A 1 110 ? -27.092 -0.378 39.588 1.00 97.25 110 GLN A O 1
ATOM 867 N N . GLU A 1 111 ? -25.289 -1.516 38.905 1.00 95.81 111 GLU A N 1
ATOM 868 C CA . GLU A 1 111 ? -25.446 -2.567 39.909 1.00 95.81 111 GLU A CA 1
ATOM 869 C C . GLU A 1 111 ? -25.138 -2.058 41.323 1.00 95.81 111 GLU A C 1
ATOM 871 O O . GLU A 1 111 ? -25.892 -2.349 42.254 1.00 95.81 111 GLU A O 1
ATOM 876 N N . ALA A 1 112 ? -24.084 -1.254 41.486 1.00 95.75 112 ALA A N 1
ATOM 877 C CA . ALA A 1 112 ? -23.758 -0.620 42.762 1.00 95.75 112 ALA A CA 1
ATOM 878 C C . ALA A 1 112 ? -24.881 0.316 43.241 1.00 95.75 112 ALA A C 1
ATOM 880 O O . ALA A 1 112 ? -25.234 0.302 44.420 1.00 95.75 112 ALA A O 1
ATOM 881 N N . ASP A 1 113 ? -25.492 1.081 42.334 1.00 95.44 113 ASP A N 1
ATOM 882 C CA . ASP A 1 113 ? -26.653 1.923 42.637 1.00 95.44 113 ASP A CA 1
ATOM 883 C C . ASP A 1 113 ? -27.859 1.094 43.076 1.00 95.44 113 ASP A C 1
ATOM 885 O O . ASP A 1 113 ? -28.499 1.418 44.077 1.00 95.44 113 ASP A O 1
ATOM 889 N N . ARG A 1 114 ? -28.135 -0.020 42.386 1.00 95.75 114 ARG A N 1
ATOM 890 C CA . ARG A 1 114 ? -29.216 -0.938 42.763 1.00 95.75 114 ARG A CA 1
ATOM 891 C C . ARG A 1 114 ? -29.005 -1.512 44.165 1.00 95.75 114 ARG A C 1
ATOM 893 O O . ARG A 1 114 ? -29.959 -1.558 44.936 1.00 95.75 114 ARG A O 1
ATOM 900 N N . ARG A 1 115 ? -27.776 -1.916 44.508 1.00 94.94 115 ARG A N 1
ATOM 901 C CA . ARG A 1 115 ? -27.443 -2.420 45.853 1.00 94.94 115 ARG A CA 1
ATOM 902 C C . ARG A 1 115 ? -27.626 -1.342 46.916 1.00 94.94 115 ARG A C 1
ATOM 904 O O . ARG A 1 115 ? -28.320 -1.590 47.894 1.00 94.94 115 ARG A O 1
ATOM 911 N N . ARG A 1 116 ? -27.113 -0.128 46.684 1.00 94.56 116 ARG A N 1
ATOM 912 C CA . ARG A 1 116 ? -27.299 1.006 47.606 1.00 94.56 116 ARG A CA 1
ATOM 913 C C . ARG A 1 116 ? -28.773 1.331 47.832 1.00 94.56 116 ARG A C 1
ATOM 915 O O . ARG A 1 116 ? -29.183 1.538 48.968 1.00 94.56 116 ARG A O 1
ATOM 922 N N . ALA A 1 117 ? -29.583 1.335 46.774 1.00 92.25 117 ALA A N 1
ATOM 923 C CA . ALA A 1 117 ? -31.021 1.564 46.891 1.00 92.25 117 ALA A CA 1
ATOM 924 C C . ALA A 1 117 ? -31.721 0.454 47.698 1.00 92.25 117 ALA A C 1
ATOM 926 O O . ALA A 1 117 ? -32.601 0.746 48.504 1.00 92.25 117 ALA A O 1
ATOM 927 N N . GLN A 1 118 ? -31.318 -0.809 47.517 1.00 94.38 118 GLN A N 1
ATOM 928 C CA . GLN A 1 118 ? -31.841 -1.938 48.295 1.00 94.38 118 GLN A CA 1
ATOM 929 C C . GLN A 1 118 ? -31.438 -1.862 49.771 1.00 94.38 118 GLN A C 1
ATOM 931 O O . GLN A 1 118 ? -32.281 -2.086 50.634 1.00 94.38 118 GLN A O 1
ATOM 936 N N . GLU A 1 119 ? -30.184 -1.517 50.066 1.00 93.50 119 GLU A N 1
ATOM 937 C CA . GLU A 1 119 ? -29.689 -1.317 51.432 1.00 93.50 119 GLU A CA 1
ATOM 938 C C . GLU A 1 119 ? -30.443 -0.180 52.125 1.00 93.50 119 GLU A C 1
ATOM 940 O O . GLU A 1 119 ? -30.973 -0.375 53.214 1.00 93.50 119 GLU A O 1
ATOM 945 N N . GLN A 1 120 ? -30.597 0.966 51.458 1.00 91.19 120 GLN A N 1
ATOM 946 C CA . GLN A 1 120 ? -31.377 2.093 51.977 1.00 91.19 120 GLN A CA 1
ATOM 947 C C . GLN A 1 120 ? -32.848 1.725 52.198 1.00 91.19 120 GLN A C 1
ATOM 949 O O . GLN A 1 120 ? -33.425 2.088 53.222 1.00 91.19 120 GLN A O 1
ATOM 954 N N . ALA A 1 121 ? -33.466 0.982 51.275 1.00 88.44 121 ALA A N 1
ATOM 955 C CA . ALA A 1 121 ? -34.836 0.504 51.439 1.00 88.44 121 ALA A CA 1
ATOM 956 C C . ALA A 1 121 ? -34.962 -0.467 52.626 1.00 88.44 121 ALA A C 1
ATOM 958 O O . ALA A 1 121 ? -35.905 -0.367 53.409 1.00 88.44 121 ALA A O 1
ATOM 959 N N . ALA A 1 122 ? -33.998 -1.375 52.801 1.00 88.81 122 ALA A N 1
ATOM 960 C CA . ALA A 1 122 ? -33.953 -2.290 53.937 1.00 88.81 122 ALA A CA 1
ATOM 961 C C . ALA A 1 122 ? -33.742 -1.544 55.266 1.00 88.81 122 ALA A C 1
ATOM 963 O O . ALA A 1 122 ? -34.399 -1.858 56.258 1.00 88.81 122 ALA A O 1
ATOM 964 N N . GLU A 1 123 ? -32.879 -0.526 55.292 1.00 85.94 123 GLU A N 1
ATOM 965 C CA . GLU A 1 123 ? -32.686 0.344 56.455 1.00 85.94 123 GLU A CA 1
ATOM 966 C C . GLU A 1 123 ? -33.954 1.132 56.797 1.00 85.94 123 GLU A C 1
ATOM 968 O O . GLU A 1 123 ? -34.333 1.194 57.968 1.00 85.94 123 GLU A O 1
ATOM 973 N N . GLN A 1 124 ? -34.652 1.675 55.794 1.00 82.06 124 GLN A N 1
ATOM 974 C CA . GLN A 1 124 ? -35.943 2.338 55.994 1.00 82.06 124 GLN A CA 1
ATOM 975 C C . GLN A 1 124 ? -36.983 1.380 56.572 1.00 82.06 124 GLN A C 1
ATOM 977 O O . GLN A 1 124 ? -37.648 1.735 57.542 1.00 82.06 124 GLN A O 1
ATOM 982 N N . LEU A 1 125 ? -37.080 0.156 56.045 1.00 82.06 125 LEU A N 1
ATOM 983 C CA . LEU A 1 125 ? -37.958 -0.883 56.591 1.00 82.06 125 LEU A CA 1
ATOM 984 C C . LEU A 1 125 ? -37.570 -1.283 58.023 1.00 82.06 125 LEU A C 1
ATOM 986 O O . LEU A 1 125 ? -38.444 -1.621 58.817 1.00 82.06 125 LEU A O 1
ATOM 990 N N . ARG A 1 126 ? -36.279 -1.231 58.381 1.00 81.31 126 ARG A N 1
ATOM 991 C CA . ARG A 1 126 ? -35.809 -1.504 59.748 1.00 81.31 126 ARG A CA 1
ATOM 992 C C . ARG A 1 126 ? -36.182 -0.388 60.724 1.00 81.31 126 ARG A C 1
ATOM 994 O O . ARG A 1 126 ? -36.539 -0.677 61.862 1.00 81.31 126 ARG A O 1
ATOM 1001 N N . LEU A 1 127 ? -36.042 0.872 60.309 1.00 81.12 127 LEU A N 1
ATOM 1002 C CA . LEU A 1 127 ? -36.351 2.048 61.134 1.00 81.12 127 LEU A CA 1
ATOM 1003 C C . LEU A 1 127 ? -37.859 2.286 61.258 1.00 81.12 127 LEU A C 1
ATOM 1005 O O . LEU A 1 127 ? -38.331 2.709 62.310 1.00 81.12 127 LEU A O 1
ATOM 1009 N N . TYR A 1 128 ? -38.601 1.985 60.195 1.00 78.69 128 TYR A N 1
ATOM 1010 C CA . TYR A 1 128 ? -40.042 2.172 60.091 1.00 78.69 128 TYR A CA 1
ATOM 1011 C C . TYR A 1 128 ? -40.700 0.860 59.645 1.00 78.69 128 TYR A C 1
ATOM 1013 O O . TYR A 1 128 ? -41.167 0.757 58.506 1.00 78.69 128 TYR A O 1
ATOM 1021 N N . PRO A 1 129 ? -40.723 -0.168 60.514 1.00 72.31 129 PRO A N 1
ATOM 1022 C CA . PRO A 1 129 ? -41.377 -1.423 60.184 1.00 72.31 129 PRO A CA 1
ATOM 1023 C C . PRO A 1 129 ? -42.874 -1.165 59.958 1.00 72.31 129 PRO A C 1
ATOM 1025 O O . PRO A 1 129 ? -43.502 -0.483 60.775 1.00 72.31 129 PRO A O 1
ATOM 1028 N N . PRO A 1 130 ? -43.467 -1.672 58.862 1.00 65.50 130 PRO A N 1
ATOM 1029 C CA . PRO A 1 130 ? -44.877 -1.451 58.586 1.00 65.50 130 PRO A CA 1
ATOM 1030 C C . PRO A 1 130 ? -45.722 -2.075 59.701 1.00 65.50 130 PRO A C 1
ATOM 1032 O O . PRO A 1 130 ? -45.647 -3.273 59.962 1.00 65.50 130 PRO A O 1
ATOM 1035 N N . THR A 1 131 ? -46.529 -1.249 60.362 1.00 61.38 131 THR A N 1
ATOM 1036 C CA . THR A 1 131 ? -47.410 -1.644 61.472 1.00 61.38 131 THR A CA 1
ATOM 1037 C C . THR A 1 131 ? -48.606 -2.480 61.017 1.00 61.38 131 THR A C 1
ATOM 1039 O O . THR A 1 131 ? -49.195 -3.190 61.825 1.00 61.38 131 THR A O 1
ATOM 1042 N N . GLU A 1 132 ? -48.961 -2.417 59.732 1.00 54.38 132 GLU A N 1
ATOM 1043 C CA . GLU A 1 132 ? -50.048 -3.187 59.133 1.00 54.38 132 GLU A CA 1
ATOM 1044 C C . GLU A 1 132 ? -49.776 -3.350 57.625 1.00 54.38 132 GLU A C 1
ATOM 1046 O O . GLU A 1 132 ? -49.754 -2.375 56.871 1.00 54.38 132 GLU A O 1
ATOM 1051 N N . THR A 1 133 ? -49.543 -4.576 57.153 1.00 51.31 133 THR A N 1
ATOM 1052 C CA . THR A 1 133 ? -49.499 -4.889 55.717 1.00 51.31 133 THR A CA 1
ATOM 1053 C C . THR A 1 133 ? -50.926 -4.975 55.189 1.00 51.31 133 THR A C 1
ATOM 1055 O O . THR A 1 133 ? -51.518 -6.049 55.096 1.00 51.31 133 THR A O 1
ATOM 1058 N N . LYS A 1 134 ? -51.514 -3.831 54.829 1.00 50.19 134 LYS A N 1
ATOM 1059 C CA . LYS A 1 134 ? -52.751 -3.830 54.042 1.00 50.19 134 LYS A CA 1
ATOM 1060 C C . LYS A 1 134 ? -52.430 -4.259 52.616 1.00 50.19 134 LYS A C 1
ATOM 1062 O O . LYS A 1 134 ? -51.829 -3.504 51.857 1.00 50.19 134 LYS A O 1
ATOM 1067 N N . ALA A 1 135 ? -52.853 -5.466 52.253 1.00 48.06 135 ALA A N 1
ATOM 1068 C CA . ALA A 1 135 ? -52.932 -5.879 50.860 1.00 48.06 135 ALA A CA 1
ATOM 1069 C C . ALA A 1 135 ? -53.911 -4.941 50.137 1.00 48.06 135 ALA A C 1
ATOM 1071 O O . ALA A 1 135 ? -55.129 -5.060 50.273 1.00 48.06 135 ALA A O 1
ATOM 1072 N N . VAL A 1 136 ? -53.386 -3.956 49.410 1.00 45.59 136 VAL A N 1
ATOM 1073 C CA . VAL A 1 136 ? -54.203 -3.103 48.546 1.00 45.59 136 VAL A CA 1
ATOM 1074 C C . VAL A 1 136 ? -54.434 -3.868 47.238 1.00 45.59 136 VAL A C 1
ATOM 1076 O O . VAL A 1 136 ? -53.655 -3.755 46.298 1.00 45.59 136 VAL A O 1
ATOM 1079 N N . GLY A 1 137 ? -55.507 -4.671 47.226 1.00 43.56 137 GLY A N 1
ATOM 1080 C CA . GLY A 1 137 ? -56.016 -5.454 46.086 1.00 43.56 137 GLY A CA 1
ATOM 1081 C C . GLY A 1 137 ? -55.512 -6.911 46.057 1.00 43.56 137 GLY A C 1
ATOM 1082 O O . GLY A 1 137 ? -54.338 -7.154 46.289 1.00 43.56 137 GLY A O 1
ATOM 1083 N N . GLY A 1 138 ? -56.333 -7.934 45.789 1.00 44.19 138 GLY A N 1
ATOM 1084 C CA . GLY A 1 138 ? -57.513 -7.904 44.926 1.00 44.19 138 GLY A CA 1
ATOM 1085 C C . GLY A 1 138 ? -58.676 -8.824 45.317 1.00 44.19 138 GLY A C 1
ATOM 1086 O O . GLY A 1 138 ? -58.547 -9.778 46.076 1.00 44.19 138 GLY A O 1
ATOM 1087 N N . VAL A 1 139 ? -59.821 -8.511 44.708 1.00 52.50 139 VAL A N 1
ATOM 1088 C CA . VAL A 1 139 ? -61.131 -9.189 44.791 1.00 52.50 139 VAL A CA 1
ATOM 1089 C C . VAL A 1 139 ? -61.105 -10.606 44.185 1.00 52.50 139 VAL A C 1
ATOM 1091 O O . VAL A 1 139 ? -62.091 -11.324 44.241 1.00 52.50 139 VAL A O 1
ATOM 1094 N N . ALA A 1 140 ? -59.971 -11.045 43.633 1.00 52.88 140 ALA A N 1
ATOM 1095 C CA . ALA A 1 140 ? -59.846 -12.324 42.937 1.00 52.88 140 ALA A CA 1
ATOM 1096 C C . ALA A 1 140 ? -59.916 -13.564 43.851 1.00 52.88 140 ALA A C 1
ATOM 1098 O O . ALA A 1 140 ? -60.007 -14.664 43.336 1.00 52.88 140 ALA A O 1
ATOM 1099 N N . ALA A 1 141 ? -59.883 -13.408 45.179 1.00 51.12 141 ALA A N 1
ATOM 1100 C CA . ALA A 1 141 ? -59.945 -14.532 46.123 1.00 51.12 141 ALA A CA 1
ATOM 1101 C C . ALA A 1 141 ? -61.063 -14.399 47.173 1.00 51.12 141 ALA A C 1
ATOM 1103 O O . ALA A 1 141 ? -61.037 -15.093 48.190 1.00 51.12 141 ALA A O 1
ATOM 1104 N N . TRP A 1 142 ? -62.016 -13.478 46.983 1.00 55.59 142 TRP A N 1
ATOM 1105 C CA . TRP A 1 142 ? -63.082 -13.245 47.959 1.00 55.59 142 TRP A CA 1
ATOM 1106 C C . TRP A 1 142 ? -64.446 -13.687 47.422 1.00 55.59 142 TRP A C 1
ATOM 1108 O O . TRP A 1 142 ? -65.092 -12.953 46.678 1.00 55.59 142 TRP A O 1
ATOM 1118 N N . ASP A 1 143 ? -64.888 -14.872 47.854 1.00 55.47 143 ASP A N 1
ATOM 1119 C CA . ASP A 1 143 ? -66.278 -15.317 47.728 1.00 55.47 143 ASP A CA 1
ATOM 1120 C C . ASP A 1 143 ? -67.100 -14.702 48.867 1.00 55.47 143 ASP A C 1
ATOM 1122 O O . ASP A 1 143 ? -66.983 -15.075 50.039 1.00 55.47 143 ASP A O 1
ATOM 1126 N N . GLY A 1 144 ? -67.937 -13.729 48.524 1.00 62.16 144 GLY A N 1
ATOM 1127 C CA . GLY A 1 144 ? -68.716 -12.980 49.499 1.00 62.16 144 GLY A CA 1
ATOM 1128 C C . GLY A 1 144 ? -69.882 -12.235 48.868 1.00 62.16 144 GLY A C 1
ATOM 1129 O O . GLY A 1 144 ? -69.998 -12.106 47.649 1.00 62.16 144 GLY A O 1
ATOM 1130 N N . SER A 1 145 ? -70.794 -11.756 49.711 1.00 60.97 145 SER A N 1
ATOM 1131 C CA . SER A 1 145 ? -71.892 -10.890 49.275 1.00 60.97 145 SER A CA 1
ATOM 1132 C C . SER A 1 145 ? -71.681 -9.494 49.835 1.00 60.97 145 SER A C 1
ATOM 1134 O O . SER A 1 145 ? -71.461 -9.332 51.035 1.00 60.97 145 SER A O 1
ATOM 1136 N N . ILE A 1 146 ? -71.749 -8.488 48.967 1.00 66.88 146 ILE A N 1
ATOM 1137 C CA . ILE A 1 146 ? -71.711 -7.085 49.378 1.00 66.88 146 ILE A CA 1
ATOM 1138 C C . ILE A 1 146 ? -73.157 -6.613 49.508 1.00 66.88 146 ILE A C 1
ATOM 1140 O O . ILE A 1 146 ? -73.921 -6.673 48.542 1.00 66.88 146 ILE A O 1
ATOM 1144 N N . ALA A 1 147 ? -73.537 -6.175 50.708 1.00 67.25 147 ALA A N 1
ATOM 1145 C CA . ALA A 1 147 ? -74.834 -5.565 50.963 1.00 67.25 147 ALA A CA 1
ATOM 1146 C C . ALA A 1 147 ? -74.736 -4.050 50.763 1.00 67.25 147 ALA A C 1
ATOM 1148 O O . ALA A 1 147 ? -73.983 -3.372 51.464 1.00 67.25 147 ALA A O 1
ATOM 1149 N N . PHE A 1 148 ? -75.513 -3.517 49.825 1.00 68.88 148 PHE A N 1
ATOM 1150 C CA . PHE A 1 148 ? -75.686 -2.081 49.643 1.00 68.88 148 PHE A CA 1
ATOM 1151 C C . PHE A 1 148 ? -77.037 -1.664 50.210 1.00 68.88 148 PHE A C 1
ATOM 1153 O O . PHE A 1 148 ? -78.072 -2.214 49.836 1.00 68.88 148 PHE A O 1
ATOM 1160 N N . HIS A 1 149 ? -77.024 -0.670 51.093 1.00 68.94 149 HIS A N 1
ATOM 1161 C CA . HIS A 1 149 ? -78.236 0.028 51.497 1.00 68.94 149 HIS A CA 1
ATOM 1162 C C . HIS A 1 149 ? -78.490 1.174 50.526 1.00 68.94 149 HIS A C 1
ATOM 1164 O O . HIS A 1 149 ? -77.682 2.098 50.416 1.00 68.94 149 HIS A O 1
ATOM 1170 N N . LEU A 1 150 ? -79.607 1.103 49.811 1.00 72.12 150 LEU A N 1
ATOM 1171 C CA . LEU A 1 150 ? -80.070 2.189 48.966 1.00 72.12 150 LEU A CA 1
ATOM 1172 C C . LEU A 1 150 ? -80.721 3.272 49.833 1.00 72.12 150 LEU A C 1
ATOM 1174 O O . LEU A 1 150 ? -81.243 3.013 50.918 1.00 72.12 150 LEU A O 1
ATOM 1178 N N . SER A 1 151 ? -80.710 4.512 49.349 1.00 64.38 151 SER A N 1
ATOM 1179 C CA . SER A 1 151 ? -81.286 5.664 50.056 1.00 64.38 151 SER A CA 1
ATOM 1180 C C . SER A 1 151 ? -82.802 5.566 50.273 1.00 64.38 151 SER A C 1
ATOM 1182 O O . SER A 1 151 ? -83.350 6.321 51.072 1.00 64.38 151 SER A O 1
ATOM 1184 N N . ASN A 1 152 ? -83.476 4.628 49.601 1.00 78.81 152 ASN A N 1
ATOM 1185 C CA . ASN A 1 152 ? -84.886 4.292 49.805 1.00 78.81 152 ASN A CA 1
ATOM 1186 C C . ASN A 1 152 ? -85.118 3.266 50.939 1.00 78.81 152 ASN A C 1
ATOM 1188 O O . ASN A 1 152 ? -86.263 2.914 51.206 1.00 78.81 152 ASN A O 1
ATOM 1192 N N . GLY A 1 153 ? -84.060 2.795 51.606 1.00 69.62 153 GLY A N 1
ATOM 1193 C CA . GLY A 1 153 ? -84.133 1.828 52.704 1.00 69.62 153 GLY A CA 1
ATOM 1194 C C . GLY A 1 153 ? -84.111 0.360 52.271 1.00 69.62 153 GLY A C 1
ATOM 1195 O O . GLY A 1 153 ? -84.053 -0.516 53.133 1.00 69.62 153 GLY A O 1
ATOM 1196 N N . GLU A 1 154 ? -84.105 0.066 50.970 1.00 68.50 154 GLU A N 1
ATOM 1197 C CA . GLU A 1 154 ? -83.963 -1.303 50.473 1.00 68.50 154 GLU A CA 1
ATOM 1198 C C . GLU A 1 154 ? -82.501 -1.764 50.533 1.00 68.50 154 GLU A C 1
ATOM 1200 O O . GLU A 1 154 ? -81.563 -0.995 50.304 1.00 68.50 154 GLU A O 1
ATOM 1205 N N . MET A 1 155 ? -82.305 -3.045 50.848 1.00 65.00 155 MET A N 1
ATOM 1206 C CA . MET A 1 155 ? -80.992 -3.686 50.844 1.00 65.00 155 MET A CA 1
ATOM 1207 C C . MET A 1 155 ? -80.857 -4.544 49.587 1.00 65.00 155 MET A C 1
ATOM 1209 O O . MET A 1 155 ? -81.666 -5.443 49.360 1.00 65.00 155 MET A O 1
ATOM 1213 N N . VAL A 1 156 ? -79.810 -4.299 48.800 1.00 68.19 156 VAL A N 1
ATOM 1214 C CA . VAL A 1 156 ? -79.458 -5.122 47.638 1.00 68.19 156 VAL A CA 1
ATOM 1215 C C . VAL A 1 156 ? -78.176 -5.884 47.946 1.00 68.19 156 VAL A C 1
ATOM 1217 O O . VAL A 1 156 ? -77.149 -5.289 48.272 1.00 68.19 156 VAL A O 1
ATOM 1220 N N . LEU A 1 157 ? -78.242 -7.209 47.843 1.00 63.09 157 LEU A N 1
ATOM 1221 C CA . LEU A 1 157 ? -77.105 -8.109 48.009 1.00 63.09 157 LEU A CA 1
ATOM 1222 C C . LEU A 1 157 ? -76.576 -8.513 46.634 1.00 63.09 157 LEU A C 1
ATOM 1224 O O . LEU A 1 157 ? -77.287 -9.138 45.849 1.00 63.09 157 LEU A O 1
ATOM 1228 N N . LEU A 1 158 ? -75.322 -8.167 46.355 1.00 65.44 158 LEU A N 1
ATOM 1229 C CA . LEU A 1 158 ? -74.602 -8.615 45.166 1.00 65.44 158 LEU A CA 1
ATOM 1230 C C . LEU A 1 158 ? -73.605 -9.695 45.580 1.00 65.44 158 LEU A C 1
ATOM 1232 O O . LEU A 1 158 ? -72.651 -9.419 46.309 1.00 65.44 158 LEU A O 1
ATOM 1236 N N . SER A 1 159 ? -73.841 -10.927 45.133 1.00 59.62 159 SER A N 1
ATOM 1237 C CA . SER A 1 159 ? -72.907 -12.036 45.328 1.00 59.62 159 SER A CA 1
ATOM 1238 C C . SER A 1 159 ? -71.817 -11.982 44.265 1.00 59.62 159 SER A C 1
ATOM 1240 O O . SER A 1 159 ? -72.111 -12.038 43.071 1.00 59.62 159 SER A O 1
ATOM 1242 N N . VAL A 1 160 ? -70.565 -11.889 44.704 1.00 62.12 160 VAL A N 1
ATOM 1243 C CA . VAL A 1 160 ? -69.395 -11.995 43.832 1.00 62.12 160 VAL A CA 1
ATOM 1244 C C . VAL A 1 160 ? -68.876 -13.420 43.965 1.00 62.12 160 VAL A C 1
ATOM 1246 O O . VAL A 1 160 ? -68.564 -13.857 45.070 1.00 62.12 160 VAL A O 1
ATOM 1249 N N . LYS A 1 161 ? -68.851 -14.147 42.847 1.00 58.09 161 LYS A N 1
ATOM 1250 C CA . LYS A 1 161 ? -68.175 -15.440 42.727 1.00 58.09 161 LYS A CA 1
ATOM 1251 C C . LYS A 1 161 ? -66.991 -15.299 41.788 1.00 58.09 161 LYS A C 1
ATOM 1253 O O . LYS A 1 161 ? -67.069 -14.536 40.823 1.00 58.09 161 LYS A O 1
ATOM 1258 N N . GLU A 1 162 ? -65.937 -16.045 42.085 1.00 54.25 162 GLU A N 1
ATOM 1259 C CA . GLU A 1 162 ? -64.733 -16.161 41.264 1.00 54.25 162 GLU A CA 1
ATOM 1260 C C . GLU A 1 162 ? -65.084 -16.362 39.775 1.00 54.25 162 GLU A C 1
ATOM 1262 O O . GLU A 1 162 ? -65.881 -17.233 39.415 1.00 54.25 162 GLU A O 1
ATOM 1267 N N . ILE A 1 163 ? -64.513 -15.526 38.903 1.00 54.22 163 ILE A N 1
ATOM 1268 C CA . ILE A 1 163 ? -64.515 -15.772 37.459 1.00 54.22 163 ILE A CA 1
ATOM 1269 C C . ILE A 1 163 ? -63.207 -16.510 37.181 1.00 54.22 163 ILE A C 1
ATOM 1271 O O . ILE A 1 163 ? -62.144 -15.891 37.208 1.00 54.22 163 ILE A O 1
ATOM 1275 N N . SER A 1 164 ? -63.312 -17.827 36.992 1.00 49.56 164 SER A N 1
ATOM 1276 C CA . SER A 1 164 ? -62.218 -18.720 36.585 1.00 49.56 164 SER A CA 1
ATOM 1277 C C . SER A 1 164 ? -61.602 -18.325 35.249 1.00 49.56 164 SER A C 1
ATOM 1279 O O . SER A 1 164 ? -62.412 -18.029 34.335 1.00 49.56 164 SER A O 1
#